Protein AF-A0A0A7KK24-F1 (afdb_monomer_lite)

Organism: NCBI:txid57497

pLDDT: mean 86.19, std 11.25, range [55.66, 97.19]

Foldseek 3Di:
DDWDQPLLQDDLQLVLVLLVVVCVVVPWDWPDRDPVQSKTKTWDQDPVVRDIWIKIWGWDCPDSGIIIDIDTPPPCVVVSNVSVVVSSVVVD

Secondary structure (DSSP, 8-state):
-EEE-S-TTS-HHHHHHHHHHHHHHTTPEEEEEETTTTEEEEEEEETTTTEEEEEEEEEEEETTEEEEEEEE-TTHHHHHHHHHHHHHHHH-

Sequence (92 aa):
MVRIENLDQLPSAFLYDQSLSYLISRGYTIKTADKDSMLLVGEFYNTYTRATYPATIQIRPEGSDPRINFNFTLGMAPDYQRYMADAAAKYR

Radius of gyration: 12.86 Å; chains: 1; bounding box: 36×25×29 Å

Structure (mmCIF, N/CA/C/O backbone):
data_AF-A0A0A7KK24-F1
#
_entry.id   AF-A0A0A7KK24-F1
#
loop_
_atom_site.group_PDB
_atom_site.id
_atom_site.type_symbol
_atom_site.label_atom_id
_atom_site.label_alt_id
_atom_site.label_comp_id
_atom_site.label_asym_id
_atom_site.label_entity_id
_atom_site.label_seq_id
_atom_site.pdbx_PDB_ins_code
_atom_site.Cartn_x
_atom_site.Cartn_y
_atom_site.Cartn_z
_atom_site.occupancy
_atom_site.B_iso_or_equiv
_atom_site.auth_seq_id
_atom_site.auth_comp_id
_atom_site.auth_asym_id
_atom_site.auth_atom_id
_atom_site.pdbx_PDB_model_num
ATOM 1 N N . MET A 1 1 ? -8.401 3.494 -12.626 1.00 57.59 1 MET A N 1
ATOM 2 C CA . MET A 1 1 ? -8.502 3.370 -11.157 1.00 57.59 1 MET A CA 1
ATOM 3 C C . MET A 1 1 ? -9.232 2.073 -10.866 1.00 57.59 1 MET A C 1
ATOM 5 O O . MET A 1 1 ? -10.273 1.860 -11.476 1.00 57.59 1 MET A O 1
ATOM 9 N N . VAL A 1 2 ? -8.661 1.189 -10.047 1.00 63.97 2 VAL A N 1
ATOM 10 C CA . VAL A 1 2 ? -9.270 -0.107 -9.693 1.00 63.97 2 VAL A CA 1
ATOM 11 C C . VAL A 1 2 ? -9.759 -0.028 -8.242 1.00 63.97 2 VAL A C 1
ATOM 13 O O . VAL A 1 2 ? -9.131 0.640 -7.419 1.00 63.97 2 VAL A O 1
ATOM 16 N N . ARG A 1 3 ? -10.902 -0.658 -7.953 1.00 61.41 3 ARG A N 1
ATOM 17 C CA . ARG A 1 3 ? -11.598 -0.632 -6.656 1.00 61.41 3 ARG A CA 1
ATOM 18 C C . ARG A 1 3 ? -11.661 -2.041 -6.051 1.00 61.41 3 ARG A C 1
ATOM 20 O O . ARG A 1 3 ? -11.706 -3.020 -6.795 1.00 61.41 3 ARG A O 1
ATOM 27 N N . ILE A 1 4 ? -11.663 -2.144 -4.719 1.00 60.81 4 ILE A N 1
ATOM 28 C CA . ILE A 1 4 ? -11.988 -3.378 -3.974 1.00 60.81 4 ILE A CA 1
ATOM 29 C C . ILE A 1 4 ? -13.333 -3.158 -3.271 1.00 60.81 4 ILE A C 1
ATOM 31 O O . ILE A 1 4 ? -13.462 -2.185 -2.535 1.00 60.81 4 ILE A O 1
ATOM 35 N N . GLU A 1 5 ? -14.325 -4.016 -3.525 1.00 55.66 5 GLU A N 1
ATOM 36 C CA . GLU A 1 5 ? -15.729 -3.835 -3.091 1.00 55.66 5 GLU A CA 1
ATOM 37 C C . GLU A 1 5 ? -16.193 -4.839 -2.014 1.00 55.66 5 GLU A C 1
ATOM 39 O O . GLU A 1 5 ? -17.367 -5.153 -1.965 1.00 55.66 5 GLU A O 1
ATOM 44 N N . ASN A 1 6 ? -15.298 -5.406 -1.193 1.00 59.00 6 ASN A N 1
ATOM 45 C CA . ASN A 1 6 ? -15.674 -6.424 -0.188 1.00 59.00 6 ASN A CA 1
ATOM 46 C C . ASN A 1 6 ? -14.854 -6.335 1.120 1.00 59.00 6 ASN A C 1
ATOM 48 O O . ASN A 1 6 ? -14.605 -7.351 1.775 1.00 59.00 6 ASN A O 1
ATOM 52 N N . LEU A 1 7 ? -14.372 -5.145 1.490 1.00 66.75 7 LEU A N 1
ATOM 53 C CA . LEU A 1 7 ? -13.589 -4.925 2.725 1.00 66.75 7 LEU A CA 1
ATOM 54 C C . LEU A 1 7 ? -14.412 -4.208 3.810 1.00 66.75 7 LEU A C 1
ATOM 56 O O . LEU A 1 7 ? -13.862 -3.760 4.816 1.00 66.75 7 LEU A O 1
ATOM 60 N N . ASP A 1 8 ? -15.728 -4.186 3.613 1.00 61.59 8 ASP A N 1
ATOM 61 C CA . ASP A 1 8 ? -16.742 -3.268 4.144 1.00 61.59 8 ASP A CA 1
ATOM 62 C C . ASP A 1 8 ? -16.981 -3.362 5.667 1.00 61.59 8 ASP A C 1
ATOM 64 O O . ASP A 1 8 ? -17.948 -2.830 6.198 1.00 61.59 8 ASP A O 1
ATOM 68 N N . GLN A 1 9 ? -16.115 -4.064 6.402 1.00 71.38 9 GLN A N 1
ATOM 69 C CA . GLN A 1 9 ? -16.186 -4.221 7.861 1.00 71.38 9 GLN A CA 1
ATOM 70 C C . GLN A 1 9 ? -14.837 -4.014 8.562 1.00 71.38 9 GLN A C 1
ATOM 72 O O . GLN A 1 9 ? -14.752 -4.112 9.786 1.00 71.38 9 GLN A O 1
ATOM 77 N N . LEU A 1 10 ? -13.765 -3.755 7.812 1.00 83.50 10 LEU A N 1
ATOM 78 C CA . LEU A 1 10 ? -12.424 -3.625 8.371 1.00 83.50 10 LEU A CA 1
ATOM 79 C C . LEU A 1 10 ? -12.120 -2.168 8.709 1.00 83.50 10 LEU A C 1
ATOM 81 O O . LEU A 1 10 ? -12.336 -1.312 7.863 1.00 83.50 10 LEU A O 1
ATOM 85 N N . PRO A 1 11 ? -11.548 -1.844 9.877 1.00 88.19 11 PRO A N 1
ATOM 86 C CA . PRO A 1 11 ? -11.206 -0.462 10.199 1.00 88.19 11 PRO A CA 1
ATOM 87 C C . PRO A 1 11 ? -10.293 0.175 9.139 1.00 88.19 11 PRO A C 1
ATOM 89 O O . PRO A 1 11 ? -9.301 -0.430 8.732 1.00 88.19 11 PRO A O 1
ATOM 92 N N . SER A 1 12 ? -10.555 1.431 8.750 1.00 88.44 12 SER A N 1
ATOM 93 C CA . SER A 1 12 ? -9.707 2.162 7.781 1.00 88.44 12 SER A CA 1
ATOM 94 C C . SER A 1 12 ? -8.228 2.163 8.183 1.00 88.44 12 SER A C 1
ATOM 96 O O . SER A 1 12 ? -7.353 2.011 7.337 1.00 88.44 12 SER A O 1
ATOM 98 N N . ALA A 1 13 ? -7.948 2.256 9.488 1.00 89.50 13 ALA A N 1
ATOM 99 C CA . ALA A 1 13 ? -6.594 2.174 10.028 1.00 89.50 13 ALA A CA 1
ATOM 100 C C . ALA A 1 13 ? -5.924 0.816 9.746 1.00 89.50 13 ALA A C 1
ATOM 102 O O . ALA A 1 13 ? -4.759 0.783 9.363 1.00 89.50 13 ALA A O 1
ATOM 103 N N . PHE A 1 14 ? -6.665 -0.293 9.861 1.00 91.38 14 PHE A N 1
ATOM 104 C CA . PHE A 1 14 ? -6.159 -1.620 9.506 1.00 91.38 14 PHE A CA 1
ATOM 105 C C . PHE A 1 14 ? -5.849 -1.700 8.008 1.00 91.38 14 PHE A C 1
ATOM 107 O O . PHE A 1 14 ? -4.763 -2.130 7.626 1.00 91.38 14 PHE A O 1
ATOM 114 N N . LEU A 1 15 ? -6.767 -1.230 7.157 1.00 91.25 15 LEU A N 1
ATOM 115 C CA . LEU A 1 15 ? -6.561 -1.208 5.705 1.00 91.25 15 LEU A CA 1
ATOM 116 C C . LEU A 1 15 ? -5.332 -0.377 5.312 1.00 91.25 15 LEU A C 1
ATOM 118 O O . LEU A 1 15 ? -4.584 -0.770 4.415 1.00 91.25 15 LEU A O 1
ATOM 122 N N . TYR A 1 16 ? -5.100 0.737 6.007 1.00 93.44 16 TYR A N 1
ATOM 123 C CA . TYR A 1 16 ? -3.929 1.590 5.828 1.00 93.44 16 TYR A CA 1
ATOM 124 C C . TYR A 1 16 ? -2.641 0.872 6.204 1.00 93.44 16 TYR A C 1
ATOM 126 O O . TYR A 1 16 ? -1.724 0.786 5.386 1.00 93.44 16 TYR A O 1
ATOM 134 N N . ASP A 1 17 ? -2.590 0.295 7.403 1.00 94.81 17 ASP A N 1
ATOM 135 C CA . ASP A 1 17 ? -1.393 -0.376 7.901 1.00 94.81 17 ASP A CA 1
ATOM 136 C C . ASP A 1 17 ? -1.048 -1.614 7.042 1.00 94.81 17 ASP A C 1
ATOM 138 O O . ASP A 1 17 ? 0.126 -1.859 6.746 1.00 94.81 17 ASP A O 1
ATOM 142 N N . GLN A 1 18 ? -2.054 -2.347 6.541 1.00 95.38 18 GLN A N 1
ATOM 143 C CA . GLN A 1 18 ? -1.855 -3.443 5.580 1.00 95.38 18 GLN A CA 1
ATOM 144 C C . GLN A 1 18 ? -1.358 -2.944 4.218 1.00 95.38 18 GLN A C 1
ATOM 146 O O . GLN A 1 18 ? -0.438 -3.521 3.643 1.00 95.38 18 GLN A O 1
ATOM 151 N N . SER A 1 19 ? -1.914 -1.843 3.711 1.00 94.94 19 SER A N 1
ATOM 152 C CA . SER A 1 19 ? -1.494 -1.266 2.429 1.00 94.94 19 SER A CA 1
ATOM 153 C C . SER A 1 19 ? -0.055 -0.750 2.473 1.00 94.94 19 SER A C 1
ATOM 155 O O . SER A 1 19 ? 0.713 -0.973 1.537 1.00 94.94 19 SER A O 1
ATOM 157 N N . LEU A 1 20 ? 0.339 -0.114 3.578 1.00 96.75 20 LEU A N 1
ATOM 158 C CA . LEU A 1 20 ? 1.716 0.314 3.810 1.00 96.75 20 LEU A CA 1
ATOM 159 C C . LEU A 1 20 ? 2.661 -0.892 3.884 1.00 96.75 20 LEU A C 1
ATOM 161 O O . LEU A 1 20 ? 3.704 -0.903 3.228 1.00 96.75 20 LEU A O 1
ATOM 165 N N . SER A 1 21 ? 2.267 -1.928 4.629 1.00 96.62 21 SER A N 1
ATOM 166 C CA . SER A 1 21 ? 3.034 -3.173 4.756 1.00 96.62 21 SER A CA 1
ATOM 167 C C . SER A 1 21 ? 3.238 -3.862 3.405 1.00 96.62 21 SER A C 1
ATOM 169 O O . SER A 1 21 ? 4.350 -4.293 3.097 1.00 96.62 21 SER A O 1
ATOM 171 N N . TYR A 1 22 ? 2.199 -3.905 2.564 1.00 95.44 22 TYR A N 1
ATOM 172 C CA . TYR A 1 22 ? 2.292 -4.417 1.199 1.00 95.44 22 TYR A CA 1
ATOM 173 C C . TYR A 1 22 ? 3.348 -3.663 0.386 1.00 95.44 22 TYR A C 1
ATOM 175 O O . TYR A 1 22 ? 4.268 -4.291 -0.143 1.00 95.44 22 TYR A O 1
ATOM 183 N N . LEU A 1 23 ? 3.259 -2.328 0.328 1.00 94.88 23 LEU A N 1
ATOM 184 C CA . LEU A 1 23 ? 4.195 -1.501 -0.440 1.00 94.88 23 LEU A CA 1
ATOM 185 C C . LEU A 1 23 ? 5.646 -1.741 0.004 1.00 94.88 23 LEU A C 1
ATOM 187 O O . LEU A 1 23 ? 6.508 -1.999 -0.837 1.00 94.88 23 LEU A O 1
ATOM 191 N N . ILE A 1 24 ? 5.903 -1.746 1.316 1.00 95.75 24 ILE A N 1
ATOM 192 C CA . ILE A 1 24 ? 7.236 -2.017 1.872 1.00 95.75 24 ILE A CA 1
ATOM 193 C C . ILE A 1 24 ? 7.715 -3.423 1.487 1.00 95.75 24 ILE A C 1
ATOM 195 O O . ILE A 1 24 ? 8.832 -3.577 0.994 1.00 95.75 24 ILE A O 1
ATOM 199 N N . SER A 1 25 ? 6.871 -4.448 1.643 1.00 94.50 25 SER A N 1
ATOM 200 C CA . SER A 1 25 ? 7.233 -5.841 1.328 1.00 94.50 25 SER A CA 1
ATOM 201 C C . SER A 1 25 ? 7.555 -6.071 -0.153 1.00 94.50 25 SER A C 1
ATOM 203 O O . SER A 1 25 ? 8.345 -6.951 -0.493 1.00 94.50 25 SER A O 1
ATOM 205 N N . ARG A 1 26 ? 6.967 -5.262 -1.042 1.00 91.75 26 ARG A N 1
ATOM 206 C CA . ARG A 1 26 ? 7.203 -5.290 -2.491 1.00 91.75 26 ARG A CA 1
ATOM 207 C C . ARG A 1 26 ? 8.359 -4.387 -2.934 1.00 91.75 26 ARG A C 1
ATOM 209 O O . ARG A 1 26 ? 8.637 -4.311 -4.126 1.00 91.75 26 ARG A O 1
ATOM 216 N N . GLY A 1 27 ? 9.051 -3.734 -1.998 1.00 93.00 27 GLY A N 1
ATOM 217 C CA . GLY A 1 27 ? 10.213 -2.893 -2.285 1.00 93.00 27 GLY A CA 1
ATOM 218 C C . GLY A 1 27 ? 9.867 -1.517 -2.856 1.00 93.00 27 GLY A C 1
ATOM 219 O O . GLY A 1 27 ? 10.708 -0.899 -3.506 1.00 93.00 27 GLY A O 1
ATOM 220 N N . TYR A 1 28 ? 8.643 -1.026 -2.641 1.00 94.44 28 TYR A N 1
ATOM 221 C CA . TYR A 1 28 ? 8.305 0.350 -2.989 1.00 94.44 28 TYR A CA 1
ATOM 222 C C . TYR A 1 28 ? 9.039 1.328 -2.073 1.00 94.44 28 TYR A C 1
ATOM 224 O O . TYR A 1 28 ? 9.055 1.184 -0.851 1.00 94.44 28 TYR A O 1
ATOM 232 N N . THR A 1 29 ? 9.579 2.385 -2.669 1.00 96.25 29 THR A N 1
ATOM 233 C CA . THR A 1 29 ? 10.012 3.572 -1.935 1.00 96.25 29 THR A CA 1
ATOM 234 C C . THR A 1 29 ? 8.789 4.425 -1.629 1.00 96.25 29 THR A C 1
ATOM 236 O O . THR A 1 29 ? 8.083 4.854 -2.542 1.00 96.25 29 THR A O 1
ATOM 239 N N . ILE A 1 30 ? 8.530 4.678 -0.348 1.00 97.19 30 ILE A N 1
ATOM 240 C CA . ILE A 1 30 ? 7.380 5.472 0.092 1.00 97.19 30 ILE A CA 1
ATOM 241 C C . ILE A 1 30 ? 7.699 6.965 -0.052 1.00 97.19 30 ILE A C 1
ATOM 243 O O . ILE A 1 30 ? 8.691 7.449 0.488 1.00 97.19 30 ILE A O 1
ATOM 247 N N . LYS A 1 31 ? 6.857 7.693 -0.791 1.00 96.88 31 LYS A N 1
ATOM 248 C CA . LYS A 1 31 ? 6.937 9.155 -0.968 1.00 96.88 31 LYS A CA 1
ATOM 249 C C . LYS A 1 31 ? 5.999 9.900 -0.033 1.00 96.88 31 LYS A C 1
ATOM 251 O O . LYS A 1 31 ? 6.335 10.977 0.447 1.00 96.88 31 LYS A O 1
ATOM 256 N N . THR A 1 32 ? 4.829 9.325 0.223 1.00 96.81 32 THR A N 1
ATOM 257 C CA . THR A 1 32 ? 3.819 9.896 1.111 1.00 96.81 32 THR A CA 1
ATOM 258 C C . THR A 1 32 ? 3.196 8.776 1.922 1.00 96.81 32 THR A C 1
ATOM 260 O O . THR A 1 32 ? 2.776 7.765 1.358 1.00 96.81 32 THR A O 1
ATOM 263 N N . ALA A 1 33 ? 3.144 8.976 3.234 1.00 95.69 33 ALA A N 1
ATOM 264 C CA . ALA A 1 33 ? 2.405 8.146 4.167 1.00 95.69 33 ALA A CA 1
ATOM 265 C C . ALA A 1 33 ? 1.648 9.061 5.129 1.00 95.69 33 ALA A C 1
ATOM 267 O O . ALA A 1 33 ? 2.156 9.419 6.189 1.00 95.69 33 ALA A O 1
ATOM 268 N N . ASP A 1 34 ? 0.460 9.480 4.706 1.00 94.12 34 ASP A N 1
ATOM 269 C CA . ASP A 1 34 ? -0.409 10.365 5.469 1.00 94.12 34 ASP A CA 1
ATOM 270 C C . ASP A 1 34 ? -1.583 9.562 6.041 1.00 94.12 34 ASP A C 1
ATOM 272 O O . ASP A 1 34 ? -2.470 9.106 5.315 1.00 94.12 34 ASP A O 1
ATOM 276 N N . LYS A 1 35 ? -1.561 9.379 7.363 1.00 88.44 35 LYS A N 1
ATOM 277 C CA . LYS A 1 35 ? -2.575 8.617 8.098 1.00 88.44 35 LYS A CA 1
ATOM 278 C C . LYS A 1 35 ? -3.835 9.443 8.380 1.00 88.44 35 LYS A C 1
ATOM 280 O O . LYS A 1 35 ? -4.879 8.845 8.620 1.00 88.44 35 LYS A O 1
ATOM 285 N N . ASP A 1 36 ? -3.765 10.772 8.292 1.00 88.56 36 ASP A N 1
ATOM 286 C CA . ASP A 1 36 ? -4.918 11.657 8.483 1.00 88.56 36 ASP A CA 1
ATOM 287 C C . ASP A 1 36 ? -5.776 11.691 7.215 1.00 88.56 36 ASP A C 1
ATOM 289 O O . ASP A 1 36 ? -6.992 11.502 7.272 1.00 88.56 36 ASP A O 1
ATOM 293 N N . SER A 1 37 ? -5.141 11.856 6.048 1.00 89.38 37 SER A N 1
ATOM 294 C CA . SER A 1 37 ? -5.831 11.785 4.749 1.00 89.38 37 SER A CA 1
ATOM 295 C C . SER A 1 37 ? -5.971 10.364 4.194 1.00 89.38 37 SER A C 1
ATOM 297 O O . SER A 1 37 ? -6.599 10.171 3.147 1.00 89.38 37 SER A O 1
ATOM 299 N N . MET A 1 38 ? -5.418 9.371 4.905 1.00 92.69 38 MET A N 1
ATOM 300 C CA . MET A 1 38 ? -5.434 7.950 4.544 1.00 92.69 38 MET A CA 1
ATOM 301 C C . MET A 1 38 ? -4.873 7.701 3.133 1.00 92.69 38 MET A C 1
ATOM 303 O O . MET A 1 38 ? -5.421 6.932 2.334 1.00 92.69 38 MET A O 1
ATOM 307 N N . LEU A 1 39 ? -3.769 8.382 2.822 1.00 94.25 39 LEU A N 1
ATOM 308 C CA . LEU A 1 39 ? -3.122 8.397 1.517 1.00 94.25 39 LEU A CA 1
ATOM 309 C C . LEU A 1 39 ? -1.709 7.812 1.596 1.00 94.25 39 LEU A C 1
ATOM 311 O O . LEU A 1 39 ? -0.852 8.274 2.351 1.00 94.25 39 LEU A O 1
ATOM 315 N N . LEU A 1 40 ? -1.452 6.836 0.732 1.00 96.31 40 LEU A N 1
ATOM 316 C CA . LEU A 1 40 ? -0.138 6.265 0.483 1.00 96.31 40 LEU A CA 1
ATOM 317 C C . LEU A 1 40 ? 0.261 6.527 -0.967 1.00 96.31 40 LEU A C 1
ATOM 319 O O . LEU A 1 40 ? -0.474 6.206 -1.904 1.00 96.31 40 LEU A O 1
ATOM 323 N N . VAL A 1 41 ? 1.459 7.067 -1.153 1.00 96.25 41 VAL A N 1
ATOM 324 C CA . VAL A 1 41 ? 2.089 7.212 -2.467 1.00 96.25 41 VAL A CA 1
ATOM 325 C C . VAL A 1 41 ? 3.465 6.580 -2.398 1.00 96.25 41 VAL A C 1
ATOM 327 O O . VAL A 1 41 ? 4.256 6.881 -1.502 1.00 96.25 41 VAL A O 1
ATOM 330 N N . GLY A 1 42 ? 3.762 5.713 -3.357 1.00 95.31 42 GLY A N 1
ATOM 331 C CA . GLY A 1 42 ? 5.059 5.069 -3.475 1.00 95.31 42 GLY A CA 1
ATOM 332 C C . GLY A 1 42 ? 5.491 4.923 -4.922 1.00 95.31 42 GLY A C 1
ATOM 333 O O . GLY A 1 42 ? 4.716 5.127 -5.855 1.00 95.31 42 GLY A O 1
ATOM 334 N N . GLU A 1 43 ? 6.743 4.542 -5.108 1.00 95.06 43 GLU A N 1
ATOM 335 C CA . GLU A 1 43 ? 7.294 4.212 -6.415 1.00 95.06 43 GLU A CA 1
ATOM 336 C C . GLU A 1 43 ? 8.168 2.966 -6.325 1.00 95.06 43 GLU A C 1
ATOM 338 O O . GLU A 1 43 ? 8.892 2.762 -5.351 1.00 95.06 43 GLU A O 1
ATOM 343 N N . PHE A 1 44 ? 8.096 2.121 -7.344 1.00 92.75 44 PHE A N 1
ATOM 344 C CA . PHE A 1 44 ? 8.942 0.947 -7.477 1.00 92.75 44 PHE A CA 1
ATOM 345 C C . PHE A 1 44 ? 9.856 1.130 -8.684 1.00 92.75 44 PHE A C 1
ATOM 347 O O . PHE A 1 44 ? 9.380 1.297 -9.807 1.00 92.75 44 PHE A O 1
ATOM 354 N N . TYR A 1 45 ? 11.168 1.102 -8.463 1.00 92.19 45 TYR A N 1
ATOM 355 C CA . TYR A 1 45 ? 12.138 1.123 -9.552 1.00 92.19 45 TYR A CA 1
ATOM 356 C C . TYR A 1 45 ? 12.450 -0.305 -9.994 1.00 92.19 45 TYR A C 1
ATOM 358 O O . TYR A 1 45 ? 13.016 -1.096 -9.240 1.00 92.19 45 TYR A O 1
ATOM 366 N N . ASN A 1 46 ? 12.100 -0.635 -11.234 1.00 88.81 46 ASN A N 1
ATOM 367 C CA . ASN A 1 46 ? 12.423 -1.925 -11.821 1.00 88.81 46 ASN A CA 1
ATOM 368 C C . ASN A 1 46 ? 13.772 -1.841 -12.534 1.00 88.81 46 ASN A C 1
ATOM 370 O O . ASN A 1 46 ? 13.925 -1.150 -13.541 1.00 88.81 46 ASN A O 1
ATOM 374 N N . THR A 1 47 ? 14.749 -2.585 -12.028 1.00 90.19 47 THR A N 1
ATOM 375 C CA . THR A 1 47 ? 16.112 -2.599 -12.565 1.00 90.19 47 THR A CA 1
AT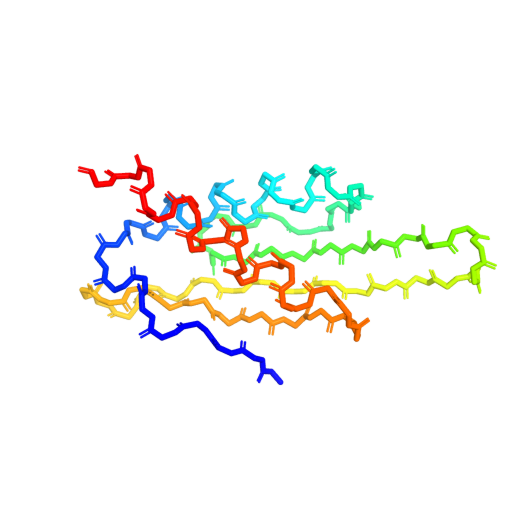OM 376 C C . THR A 1 47 ? 16.214 -3.272 -13.935 1.00 90.19 47 THR A C 1
ATOM 378 O O . THR A 1 47 ? 17.067 -2.878 -14.731 1.00 90.19 47 THR A O 1
ATOM 381 N N . TYR A 1 48 ? 15.339 -4.237 -14.241 1.00 90.31 48 TYR A N 1
ATOM 382 C CA . TYR A 1 48 ? 15.311 -4.942 -15.525 1.00 90.31 48 TYR A CA 1
ATOM 383 C C . TYR A 1 48 ? 14.809 -4.041 -16.650 1.00 90.31 48 TYR A C 1
ATOM 385 O O . TYR A 1 48 ? 15.426 -3.973 -17.710 1.00 90.31 48 TYR A O 1
ATOM 393 N N . THR A 1 49 ? 13.704 -3.327 -16.418 1.00 91.44 49 THR A N 1
ATOM 394 C CA . THR A 1 49 ? 13.124 -2.410 -17.412 1.00 91.44 49 THR A CA 1
ATOM 395 C C . THR A 1 49 ? 13.695 -0.993 -17.329 1.00 91.44 49 THR A C 1
ATOM 397 O O . THR A 1 49 ? 13.427 -0.187 -18.215 1.00 91.44 49 THR A O 1
ATOM 400 N N . ARG A 1 50 ? 14.491 -0.687 -16.290 1.00 93.00 50 ARG A N 1
ATOM 401 C CA . ARG A 1 50 ? 15.015 0.655 -15.963 1.00 93.00 50 ARG A CA 1
ATOM 402 C C . ARG A 1 50 ? 13.918 1.723 -15.897 1.00 93.00 50 ARG A C 1
ATOM 404 O O . ARG A 1 50 ? 14.125 2.864 -16.302 1.00 93.00 50 ARG A O 1
ATOM 411 N N . ALA A 1 51 ? 12.745 1.340 -15.400 1.00 90.94 51 ALA A N 1
ATOM 412 C CA . ALA A 1 51 ? 11.570 2.197 -15.318 1.00 90.94 51 ALA A CA 1
ATOM 413 C C . ALA A 1 51 ? 11.084 2.342 -13.871 1.00 90.94 51 ALA A C 1
ATOM 415 O O . ALA A 1 51 ? 11.187 1.410 -13.069 1.00 90.94 51 ALA A O 1
ATOM 416 N N . THR A 1 52 ? 10.517 3.509 -13.562 1.00 92.06 52 THR A N 1
ATOM 417 C CA . THR A 1 52 ? 9.868 3.793 -12.279 1.00 92.06 52 THR A CA 1
ATOM 418 C C . THR A 1 52 ? 8.361 3.631 -12.413 1.00 92.06 52 THR A C 1
ATOM 420 O O . THR A 1 52 ? 7.733 4.211 -13.298 1.00 92.06 52 THR A O 1
ATOM 423 N N . TYR A 1 53 ? 7.782 2.852 -11.508 1.00 91.44 53 TYR A N 1
ATOM 424 C CA . TYR A 1 53 ? 6.375 2.486 -11.492 1.00 91.44 53 TYR A CA 1
ATOM 425 C C . TYR A 1 53 ? 5.679 3.116 -10.282 1.00 91.44 53 TYR A C 1
ATOM 427 O O . TYR A 1 53 ? 5.943 2.700 -9.150 1.00 91.44 53 TYR A O 1
ATOM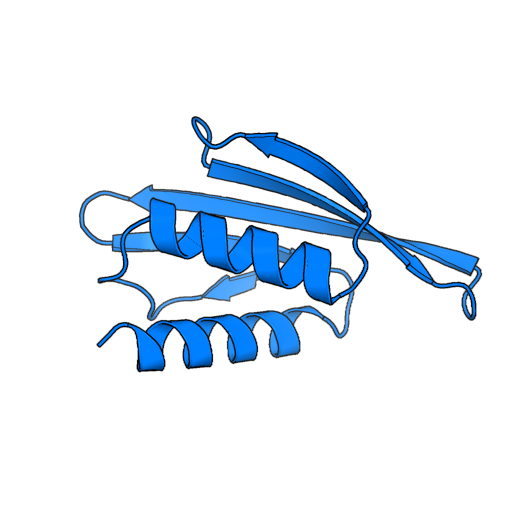 435 N N . PRO A 1 54 ? 4.809 4.122 -10.478 1.00 92.94 54 PRO A N 1
ATOM 436 C CA . PRO A 1 54 ? 4.112 4.761 -9.373 1.00 92.94 54 PRO A CA 1
ATOM 437 C C . PRO A 1 54 ? 3.011 3.854 -8.811 1.00 92.94 54 PRO A C 1
ATOM 439 O O . PRO A 1 54 ? 2.362 3.095 -9.539 1.00 92.94 54 PRO A O 1
ATOM 442 N N . ALA A 1 55 ? 2.780 3.987 -7.510 1.00 93.81 55 ALA A N 1
ATOM 443 C CA . ALA A 1 55 ? 1.645 3.436 -6.793 1.00 93.81 55 ALA A CA 1
ATOM 444 C C . ALA A 1 55 ? 0.960 4.533 -5.975 1.00 93.81 55 ALA A C 1
ATOM 446 O O . ALA A 1 55 ? 1.608 5.332 -5.298 1.00 93.81 55 ALA A O 1
ATOM 447 N N . THR A 1 56 ? -0.366 4.548 -6.008 1.00 94.94 56 THR A N 1
ATOM 448 C CA . THR A 1 56 ? -1.188 5.406 -5.153 1.00 94.94 56 THR A CA 1
ATOM 449 C C . THR A 1 56 ? -2.278 4.559 -4.534 1.00 94.94 56 THR A C 1
ATOM 451 O O . THR A 1 56 ? -2.952 3.820 -5.248 1.00 94.94 56 THR A O 1
ATOM 454 N N . ILE A 1 57 ? -2.460 4.668 -3.224 1.00 93.62 57 ILE A N 1
ATOM 455 C CA . ILE A 1 57 ? -3.523 3.998 -2.480 1.00 93.62 57 ILE A CA 1
ATOM 456 C C . ILE A 1 57 ? -4.181 5.052 -1.599 1.00 93.62 57 ILE A C 1
ATOM 458 O O . ILE A 1 57 ? -3.517 5.701 -0.799 1.00 93.62 57 ILE A O 1
ATOM 462 N N . GLN A 1 58 ? -5.484 5.224 -1.753 1.00 92.81 58 GLN A N 1
ATOM 463 C CA . GLN A 1 58 ? -6.304 6.087 -0.923 1.00 92.81 58 GLN A CA 1
ATOM 464 C C . GLN A 1 58 ? -7.373 5.231 -0.254 1.00 92.81 58 GLN A C 1
ATOM 466 O O . GLN A 1 58 ? -8.160 4.571 -0.937 1.00 92.81 58 GLN A O 1
ATOM 471 N N . ILE A 1 59 ? -7.423 5.273 1.072 1.00 90.75 59 ILE A N 1
ATOM 472 C CA . ILE A 1 59 ? -8.455 4.598 1.855 1.00 90.75 59 ILE A CA 1
ATOM 473 C C . ILE A 1 59 ? -9.454 5.653 2.301 1.00 90.75 59 ILE A C 1
ATOM 475 O O . ILE A 1 59 ? -9.115 6.594 3.005 1.00 90.75 59 ILE A O 1
ATOM 479 N N . ARG A 1 60 ? -10.697 5.535 1.849 1.00 82.50 60 ARG A N 1
ATOM 480 C CA . ARG A 1 60 ? -11.749 6.481 2.209 1.00 82.50 60 ARG A CA 1
ATOM 481 C C . ARG A 1 60 ? -12.593 5.890 3.329 1.00 82.50 60 ARG A C 1
ATOM 483 O O . ARG A 1 60 ? -13.158 4.815 3.121 1.00 82.50 60 ARG A O 1
ATOM 490 N N . PRO A 1 61 ? -12.731 6.582 4.470 1.00 72.19 61 PRO A N 1
ATOM 491 C CA . PRO A 1 61 ? -13.727 6.233 5.467 1.00 72.19 61 PRO A CA 1
ATOM 492 C C . PRO A 1 61 ? -15.102 6.701 4.965 1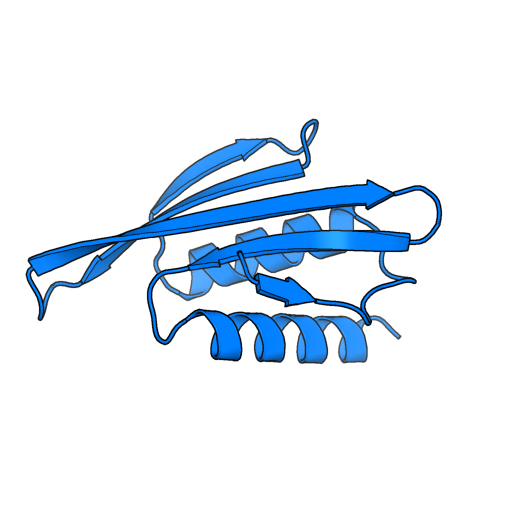.00 72.19 61 PRO A C 1
ATOM 494 O O . PRO A 1 61 ? -15.572 7.775 5.330 1.00 72.19 61 PRO A O 1
ATOM 497 N N . GLU A 1 62 ? -15.756 5.944 4.082 1.00 62.72 62 GLU A N 1
ATOM 498 C CA . GLU A 1 62 ? -17.158 6.209 3.725 1.00 62.72 62 GLU A CA 1
ATOM 499 C C . GLU A 1 62 ? -18.080 5.608 4.804 1.00 62.72 62 GLU A C 1
ATOM 501 O O . GLU A 1 62 ? -18.764 4.608 4.612 1.00 62.72 62 GLU A O 1
ATOM 506 N N . GLY A 1 63 ? -18.075 6.217 5.995 1.00 64.62 63 GLY A N 1
ATOM 507 C CA . GLY A 1 63 ? -18.932 5.800 7.109 1.00 64.62 63 GLY A CA 1
ATOM 508 C C . GLY A 1 63 ? -18.615 4.388 7.614 1.00 64.62 63 GLY A C 1
ATOM 509 O O . GLY A 1 63 ? -17.484 4.111 8.006 1.00 64.62 63 GLY A O 1
ATOM 510 N N . SER A 1 64 ? -19.620 3.504 7.639 1.00 60.75 64 SER A N 1
ATOM 511 C CA . SER A 1 64 ? -19.469 2.099 8.047 1.00 60.75 64 SER A CA 1
ATOM 512 C C . SER A 1 64 ? -18.776 1.214 7.004 1.00 60.75 64 SER A C 1
ATOM 514 O O . SER A 1 64 ? -18.519 0.057 7.308 1.00 60.75 64 SER A O 1
ATOM 516 N N . ASP A 1 65 ? -18.493 1.732 5.803 1.00 70.50 65 ASP A N 1
ATOM 517 C CA . ASP A 1 65 ? -17.943 0.980 4.669 1.00 70.50 65 ASP A CA 1
ATOM 518 C C . ASP A 1 65 ? -16.657 1.652 4.138 1.00 70.50 65 ASP A C 1
ATOM 520 O O . ASP A 1 65 ? -16.700 2.563 3.304 1.00 70.50 65 ASP A O 1
ATOM 524 N N . PRO A 1 66 ? -15.482 1.269 4.653 1.00 74.56 66 PRO A N 1
ATOM 525 C CA . PRO A 1 66 ? -14.225 1.829 4.195 1.00 74.56 66 PRO A CA 1
ATOM 526 C C . PRO A 1 66 ? -13.801 1.245 2.847 1.00 74.56 66 PRO A C 1
ATOM 528 O O . PRO A 1 66 ? -13.739 0.033 2.646 1.00 74.56 66 PRO A O 1
ATOM 531 N N . ARG A 1 67 ? -13.427 2.131 1.919 1.00 82.50 67 ARG A N 1
ATOM 532 C CA . ARG A 1 67 ? -13.111 1.774 0.529 1.00 82.50 67 ARG A CA 1
ATOM 533 C C . ARG A 1 67 ? -11.658 2.029 0.197 1.00 82.50 67 ARG A C 1
ATOM 535 O O . ARG A 1 67 ? -11.110 3.064 0.564 1.00 82.50 67 ARG A O 1
ATOM 542 N N . ILE A 1 68 ? -11.064 1.134 -0.588 1.00 88.12 68 ILE A N 1
ATOM 543 C CA . ILE A 1 68 ? -9.705 1.302 -1.108 1.00 88.12 68 ILE A CA 1
ATOM 544 C C . ILE A 1 68 ? -9.763 1.655 -2.589 1.00 88.12 68 ILE A C 1
ATOM 546 O O . ILE A 1 68 ? -10.160 0.840 -3.427 1.00 88.12 68 ILE A O 1
ATOM 550 N N . ASN A 1 69 ? -9.310 2.863 -2.906 1.00 88.56 69 ASN A N 1
ATOM 551 C CA . ASN A 1 69 ? -9.026 3.295 -4.264 1.00 88.56 69 ASN A CA 1
ATOM 55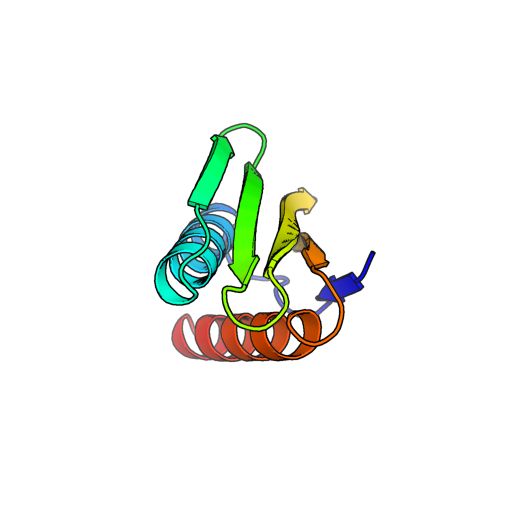2 C C . ASN A 1 69 ? -7.531 3.184 -4.493 1.00 88.56 69 ASN A C 1
ATOM 554 O O . ASN A 1 69 ? -6.751 3.802 -3.773 1.00 88.56 69 ASN A O 1
ATOM 558 N N . PHE A 1 70 ? -7.120 2.432 -5.504 1.00 90.06 70 PHE A N 1
ATOM 559 C CA . PHE A 1 70 ? -5.704 2.289 -5.783 1.00 90.06 70 PHE A CA 1
ATOM 560 C C . PHE A 1 70 ? -5.396 2.389 -7.274 1.00 90.06 70 PHE A C 1
ATOM 562 O O . PHE A 1 70 ? -6.226 2.152 -8.163 1.00 90.06 70 PHE A O 1
ATOM 569 N N . ASN A 1 71 ? -4.158 2.772 -7.536 1.00 91.00 71 ASN A N 1
ATOM 570 C CA . ASN A 1 71 ? -3.578 2.851 -8.853 1.00 91.00 71 ASN A CA 1
ATOM 571 C C . ASN A 1 71 ? -2.184 2.237 -8.792 1.00 91.00 71 ASN A C 1
ATOM 573 O O . ASN A 1 71 ? -1.296 2.785 -8.146 1.00 91.00 71 ASN A O 1
ATOM 577 N N . PHE A 1 72 ? -2.014 1.107 -9.470 1.00 87.31 72 PHE A N 1
ATOM 578 C CA . PHE A 1 72 ? -0.719 0.486 -9.711 1.00 87.31 72 PHE A CA 1
ATOM 579 C C . PHE A 1 72 ? -0.471 0.426 -11.211 1.00 87.31 72 PHE A C 1
ATOM 581 O O . PHE A 1 72 ? -1.410 0.397 -12.011 1.00 87.31 72 PHE A O 1
ATOM 588 N N . THR A 1 73 ? 0.796 0.324 -11.596 1.00 80.25 73 THR A N 1
ATOM 589 C CA . THR A 1 73 ? 1.135 -0.061 -12.966 1.00 80.25 73 THR A CA 1
ATOM 590 C C . THR A 1 73 ? 0.709 -1.512 -13.244 1.00 80.25 73 THR A C 1
ATOM 592 O O . THR A 1 73 ? 0.565 -2.325 -12.324 1.00 80.25 73 THR A O 1
ATOM 595 N N . LEU A 1 74 ? 0.462 -1.823 -14.521 1.00 66.38 74 LEU A N 1
ATOM 596 C CA . LEU A 1 74 ? -0.053 -3.112 -14.997 1.00 66.38 74 LEU A CA 1
ATOM 597 C C . LEU A 1 74 ? 0.685 -4.306 -14.367 1.00 66.38 74 LEU A C 1
ATOM 599 O O . LEU A 1 74 ? 1.910 -4.370 -14.380 1.00 66.38 74 LEU A O 1
ATOM 603 N N . GLY A 1 75 ? -0.087 -5.253 -13.828 1.00 73.25 75 GLY A N 1
ATOM 604 C CA . GLY A 1 75 ? 0.407 -6.494 -13.220 1.00 73.25 75 GLY A CA 1
ATOM 605 C C . GLY A 1 75 ? 0.397 -6.518 -11.689 1.00 73.25 75 GLY A C 1
ATOM 606 O O . GLY A 1 75 ? 0.220 -7.589 -11.120 1.00 73.25 75 GLY A O 1
ATOM 607 N N . MET A 1 76 ? 0.494 -5.368 -11.009 1.00 84.25 76 MET A N 1
ATOM 608 C CA . MET A 1 76 ? 0.532 -5.338 -9.533 1.00 84.25 76 MET A CA 1
ATOM 609 C C . MET A 1 76 ? -0.842 -5.164 -8.872 1.00 84.25 76 MET A C 1
ATOM 611 O O . MET A 1 76 ? -1.006 -5.474 -7.696 1.00 84.25 76 MET A O 1
ATOM 615 N N . ALA A 1 77 ? -1.848 -4.714 -9.627 1.00 87.06 77 ALA A N 1
ATOM 616 C CA . ALA A 1 77 ? -3.214 -4.559 -9.126 1.00 87.06 77 ALA A CA 1
ATOM 617 C C . ALA A 1 77 ? -3.849 -5.884 -8.639 1.00 87.06 77 ALA A C 1
ATOM 619 O O . ALA A 1 77 ? -4.351 -5.897 -7.514 1.00 87.06 77 ALA A O 1
ATOM 620 N N . PRO A 1 78 ? -3.803 -7.001 -9.399 1.00 88.81 78 PRO A N 1
ATOM 621 C CA . PRO A 1 78 ? -4.363 -8.273 -8.932 1.00 88.81 78 PRO A CA 1
ATOM 622 C C . PRO A 1 78 ? -3.628 -8.850 -7.714 1.00 88.81 78 PRO A C 1
ATOM 624 O O . PRO A 1 78 ? -4.257 -9.432 -6.834 1.00 8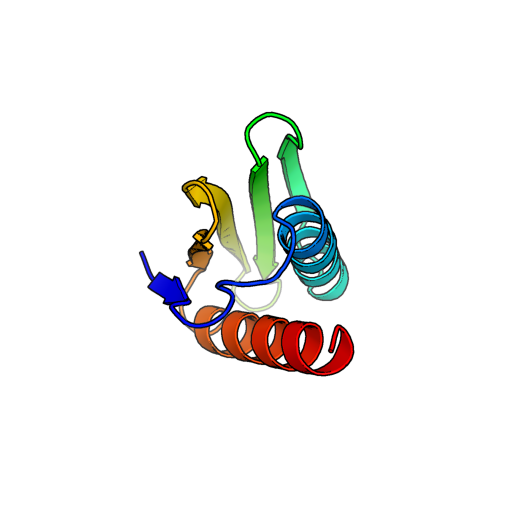8.81 78 PRO A O 1
ATOM 627 N N . ASP A 1 79 ? -2.304 -8.671 -7.646 1.00 90.19 79 ASP A N 1
ATOM 628 C CA . ASP A 1 79 ? -1.490 -9.113 -6.507 1.00 90.19 79 ASP A CA 1
ATOM 629 C C . ASP A 1 79 ? -1.872 -8.364 -5.223 1.00 90.19 79 ASP A C 1
ATOM 631 O O . ASP A 1 79 ? -2.135 -8.987 -4.194 1.00 90.19 79 ASP A O 1
ATOM 635 N N . TYR A 1 80 ? -2.016 -7.040 -5.314 1.00 91.69 80 TYR A N 1
ATOM 636 C CA . TYR A 1 80 ? -2.490 -6.214 -4.208 1.00 91.69 80 TYR A CA 1
ATOM 637 C C . TYR A 1 80 ? -3.901 -6.605 -3.748 1.00 91.69 80 TYR A C 1
ATOM 639 O O . TYR A 1 80 ? -4.147 -6.748 -2.551 1.00 91.69 80 TYR A O 1
ATOM 647 N N . GLN A 1 81 ? -4.828 -6.829 -4.685 1.00 90.19 81 GLN A N 1
ATOM 648 C CA . GLN A 1 81 ? -6.188 -7.266 -4.354 1.00 90.19 81 GLN A CA 1
ATOM 649 C C . GLN A 1 81 ? -6.192 -8.593 -3.592 1.00 90.19 81 GLN A C 1
ATOM 651 O O . GLN A 1 81 ? -6.894 -8.719 -2.589 1.00 90.19 81 GLN A O 1
ATOM 656 N N . ARG A 1 82 ? -5.385 -9.565 -4.036 1.00 90.00 82 ARG A N 1
ATOM 657 C CA . ARG A 1 82 ? -5.243 -10.855 -3.356 1.00 90.00 82 ARG A CA 1
ATOM 658 C C . ARG A 1 82 ? -4.648 -10.694 -1.959 1.00 90.00 82 ARG A C 1
ATOM 660 O O . ARG A 1 82 ? -5.196 -11.247 -1.013 1.00 90.00 82 ARG A O 1
ATOM 667 N N . TYR A 1 83 ? -3.585 -9.901 -1.821 1.00 92.38 83 TYR A N 1
ATOM 668 C CA . TYR A 1 83 ? -2.980 -9.609 -0.521 1.00 92.38 83 TYR A CA 1
ATOM 669 C C . TY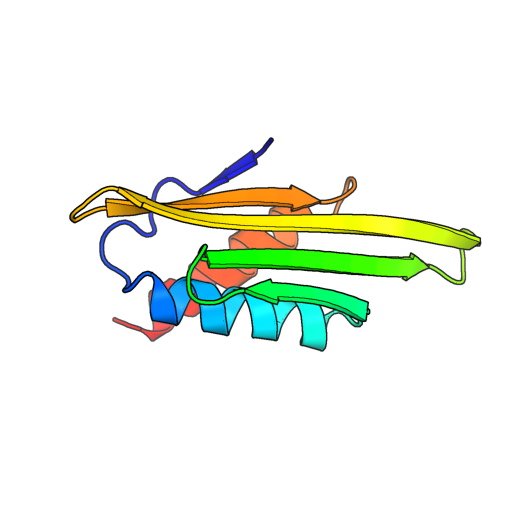R A 1 83 ? -4.003 -9.023 0.462 1.00 92.38 83 TYR A C 1
ATOM 671 O O . TYR A 1 83 ? -4.106 -9.482 1.599 1.00 92.38 83 TYR A O 1
ATOM 679 N N . MET A 1 84 ? -4.796 -8.044 0.018 1.00 91.31 84 MET A N 1
ATOM 680 C CA . MET A 1 84 ? -5.813 -7.417 0.864 1.00 91.31 84 MET A CA 1
ATOM 681 C C . MET A 1 84 ? -6.955 -8.374 1.218 1.00 91.31 84 MET A C 1
ATOM 683 O O . MET A 1 84 ? -7.436 -8.337 2.348 1.00 91.31 84 MET A O 1
ATOM 687 N N . ALA A 1 85 ? -7.363 -9.255 0.301 1.00 88.81 85 ALA A N 1
ATOM 688 C CA . ALA A 1 85 ? -8.350 -10.296 0.589 1.00 88.81 85 ALA A CA 1
ATOM 689 C C . ALA A 1 85 ? -7.838 -11.304 1.636 1.00 88.81 85 ALA A C 1
ATOM 691 O O . ALA A 1 85 ? -8.568 -11.651 2.565 1.00 88.81 85 ALA A O 1
ATOM 692 N N . ASP A 1 86 ? -6.572 -11.718 1.542 1.00 89.94 86 ASP A N 1
ATOM 693 C CA . ASP A 1 86 ? -5.945 -12.612 2.522 1.00 89.94 86 ASP A CA 1
ATOM 694 C C . ASP A 1 86 ? -5.802 -11.932 3.895 1.00 89.94 86 ASP A C 1
ATOM 696 O O . ASP A 1 86 ? -6.048 -12.553 4.931 1.00 89.94 86 ASP A O 1
ATOM 700 N N . ALA A 1 87 ? -5.428 -10.648 3.927 1.00 90.00 87 ALA A N 1
ATOM 701 C CA . ALA A 1 87 ? -5.361 -9.863 5.160 1.00 90.00 87 ALA A CA 1
ATOM 702 C C . ALA A 1 87 ? -6.746 -9.710 5.810 1.00 90.00 87 ALA A C 1
ATOM 704 O O . ALA A 1 87 ? -6.883 -9.872 7.022 1.00 90.00 87 ALA A O 1
ATOM 705 N N . ALA A 1 88 ? -7.778 -9.467 5.001 1.00 87.06 88 ALA A N 1
ATOM 706 C CA . ALA A 1 88 ? -9.163 -9.391 5.449 1.00 87.06 88 ALA A CA 1
ATOM 707 C C . ALA A 1 88 ? -9.659 -10.703 6.062 1.00 87.06 88 ALA A C 1
ATOM 709 O O . ALA A 1 88 ? -10.308 -10.691 7.106 1.00 87.06 88 ALA A O 1
ATOM 710 N N . ALA A 1 89 ? -9.328 -11.835 5.436 1.00 86.94 89 ALA A N 1
ATOM 711 C CA . ALA A 1 89 ? -9.705 -13.154 5.929 1.00 86.94 89 ALA A CA 1
ATOM 712 C C . ALA A 1 89 ? -9.073 -13.481 7.292 1.00 86.94 89 ALA A C 1
ATOM 714 O O . ALA A 1 89 ? -9.701 -14.165 8.090 1.00 86.94 89 ALA A O 1
ATOM 715 N N . LYS A 1 90 ? -7.862 -12.976 7.571 1.00 87.00 90 LYS A N 1
ATOM 716 C CA . LYS A 1 90 ? -7.146 -13.188 8.845 1.00 87.00 90 LYS A CA 1
ATOM 717 C C . LYS A 1 90 ? -7.611 -12.291 9.992 1.00 87.00 90 LYS A C 1
ATOM 719 O O . LYS A 1 90 ? -7.250 -12.556 11.133 1.00 87.00 90 LYS A O 1
ATOM 724 N N . TYR A 1 91 ? -8.314 -11.200 9.694 1.00 83.94 91 TYR A N 1
ATOM 725 C CA . TYR A 1 91 ? -8.812 -10.273 10.712 1.00 83.94 91 TYR A CA 1
ATOM 726 C C . TYR A 1 91 ? -10.097 -10.774 11.394 1.00 83.94 91 TYR A C 1
ATOM 728 O O . TYR A 1 91 ? -10.388 -10.357 12.512 1.00 83.94 91 TYR A O 1
ATOM 736 N N . ARG A 1 92 ? -10.867 -11.628 10.706 1.00 67.31 92 ARG A N 1
ATOM 737 C CA . ARG A 1 92 ? -12.103 -12.251 11.208 1.00 67.31 92 ARG A CA 1
ATOM 738 C C . ARG A 1 92 ? -11.803 -13.403 12.159 1.00 67.31 92 ARG A C 1
ATOM 740 O O . ARG A 1 92 ? -12.605 -13.573 13.101 1.00 67.31 92 ARG A O 1
#